Protein AF-A0A1F3D4E2-F1 (afdb_monomer)

Sequence (71 aa):
MKTFEVVLTKSYKVIIKAEDELKARDFTEFFTSDIKDISSNEEKNKNSFKIENIDCKLNETFEVIEINEKN

Radius of gyration: 16.89 Å; Cα contacts (8 Å, |Δi|>4): 32; chains: 1; bounding box: 45×20×44 Å

pLDDT: mean 90.8, std 8.1, range [47.22, 97.5]

Structure (mmCIF, N/CA/C/O backbone):
data_AF-A0A1F3D4E2-F1
#
_entry.id   AF-A0A1F3D4E2-F1
#
loop_
_atom_site.group_PDB
_atom_site.id
_atom_site.type_symbol
_atom_site.label_atom_id
_atom_site.label_alt_id
_atom_site.label_comp_id
_atom_site.label_asym_id
_atom_site.label_entity_id
_atom_site.label_seq_id
_atom_site.pdbx_PDB_ins_code
_atom_site.Cartn_x
_atom_site.Cartn_y
_atom_site.Cartn_z
_atom_site.occupancy
_atom_site.B_iso_or_equiv
_atom_site.auth_seq_id
_atom_site.auth_comp_id
_atom_site.auth_asym_id
_atom_site.auth_atom_id
_atom_site.pdbx_PDB_model_num
ATOM 1 N N . MET A 1 1 ? -13.129 0.660 24.177 1.00 81.25 1 MET A N 1
ATOM 2 C CA . MET A 1 1 ? -12.561 1.590 23.172 1.00 81.25 1 MET A CA 1
ATOM 3 C C . MET A 1 1 ? -13.691 2.172 22.338 1.00 81.25 1 MET A C 1
ATOM 5 O O . MET A 1 1 ? -14.757 1.570 22.301 1.00 81.25 1 MET A O 1
ATOM 9 N N . LYS A 1 2 ? -13.476 3.335 21.717 1.00 91.19 2 LYS A N 1
ATOM 10 C CA . LYS A 1 2 ? -14.378 3.906 20.704 1.00 91.19 2 LYS A CA 1
ATOM 11 C C . LYS A 1 2 ? -13.737 3.728 19.326 1.00 91.19 2 LYS A C 1
ATOM 13 O O . LYS A 1 2 ? -12.512 3.675 19.243 1.00 91.19 2 LYS A O 1
ATOM 18 N N . THR A 1 3 ? -14.556 3.646 18.286 1.00 93.44 3 THR A N 1
ATOM 19 C CA . THR A 1 3 ? -14.102 3.544 16.893 1.00 93.44 3 THR A CA 1
ATOM 20 C C . THR A 1 3 ? -14.072 4.931 16.265 1.00 93.44 3 THR A C 1
ATOM 22 O O . THR A 1 3 ? -14.992 5.719 16.477 1.00 93.44 3 THR A O 1
ATOM 25 N N . PHE A 1 4 ? -13.024 5.216 15.498 1.00 95.25 4 PHE A N 1
ATOM 26 C CA . PHE A 1 4 ? -12.844 6.475 14.784 1.00 95.25 4 PHE A CA 1
ATOM 27 C C . PHE A 1 4 ? -12.492 6.179 13.330 1.00 95.25 4 PHE A C 1
ATOM 29 O O . PHE A 1 4 ? -11.715 5.263 13.062 1.00 95.25 4 PHE A O 1
ATOM 36 N N . GLU A 1 5 ? -13.044 6.965 12.412 1.00 93.69 5 GLU A N 1
ATOM 37 C CA . GLU A 1 5 ? -12.599 7.003 11.024 1.00 93.69 5 GLU A CA 1
ATOM 38 C C . GLU A 1 5 ? -11.517 8.076 10.899 1.00 93.69 5 GLU A C 1
ATOM 40 O O . GLU A 1 5 ? -11.701 9.213 11.334 1.00 93.69 5 GLU A O 1
ATOM 45 N N . VAL A 1 6 ? -10.364 7.697 10.354 1.00 90.44 6 VAL A N 1
ATOM 46 C CA . VAL A 1 6 ? -9.213 8.587 10.196 1.00 90.44 6 VAL A CA 1
ATOM 47 C C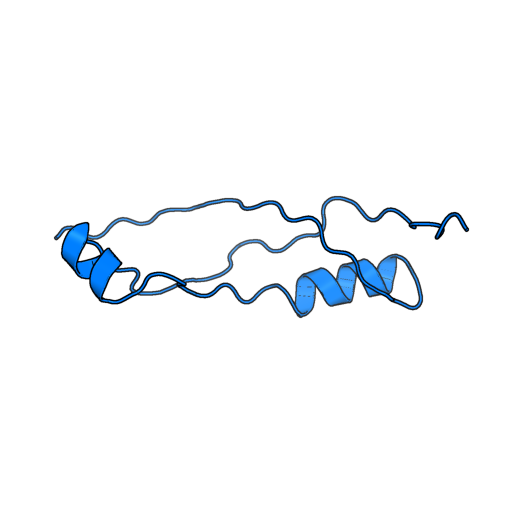 . VAL A 1 6 ? -8.757 8.508 8.749 1.00 90.44 6 VAL A C 1
ATOM 49 O O . VAL A 1 6 ? -8.347 7.445 8.288 1.00 90.44 6 VAL A O 1
ATOM 52 N N . VAL A 1 7 ? -8.800 9.640 8.046 1.00 88.62 7 VAL A N 1
ATOM 53 C CA . VAL A 1 7 ? -8.182 9.795 6.725 1.00 88.62 7 VAL A CA 1
ATOM 54 C C . VAL A 1 7 ? -6.802 10.401 6.928 1.00 88.62 7 VAL A C 1
ATOM 56 O O . VAL A 1 7 ? -6.658 11.428 7.590 1.00 88.62 7 VAL A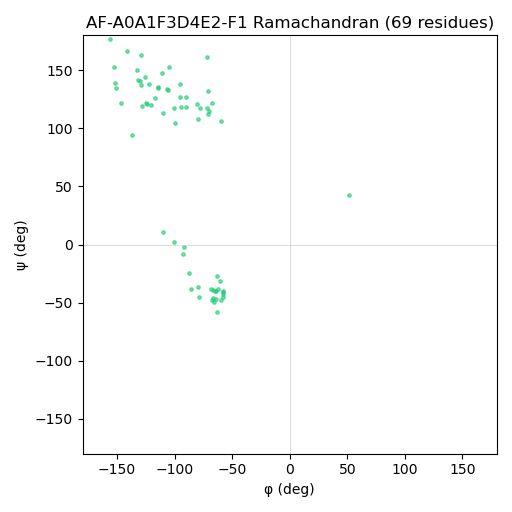 O 1
ATOM 59 N N . LEU A 1 8 ? -5.783 9.750 6.380 1.00 88.12 8 LEU A N 1
ATOM 60 C CA . LEU A 1 8 ? -4.395 10.179 6.489 1.00 88.12 8 LEU A CA 1
ATOM 61 C C . LEU A 1 8 ? -3.736 10.153 5.110 1.00 88.12 8 LEU A C 1
ATOM 63 O O . LEU A 1 8 ? -3.972 9.235 4.327 1.00 88.12 8 LEU A O 1
ATOM 67 N N . THR A 1 9 ? -2.886 11.141 4.842 1.00 87.94 9 THR A N 1
ATOM 68 C CA . THR A 1 9 ? -2.040 11.199 3.644 1.00 87.94 9 THR A CA 1
ATOM 69 C C . THR A 1 9 ? -0.611 10.881 4.055 1.00 87.94 9 THR A C 1
ATOM 71 O O . THR A 1 9 ? -0.113 11.427 5.041 1.00 87.94 9 THR A O 1
ATOM 74 N N . LYS A 1 10 ? 0.060 9.998 3.316 1.00 86.00 10 LYS A N 1
ATOM 75 C CA . LYS A 1 10 ? 1.477 9.686 3.522 1.00 86.00 10 LYS A CA 1
ATOM 76 C C . LYS A 1 10 ? 2.238 9.969 2.236 1.00 86.00 10 LYS A C 1
ATOM 78 O O . LYS A 1 10 ? 1.765 9.630 1.159 1.00 86.00 10 LYS A O 1
ATOM 83 N N . SER A 1 11 ? 3.413 10.569 2.370 1.00 87.50 11 SER A N 1
ATOM 84 C CA . SER A 1 11 ? 4.319 10.828 1.254 1.00 87.50 11 SER A CA 1
ATOM 85 C C . SER A 1 11 ? 5.585 10.011 1.446 1.00 87.50 11 SER A C 1
ATOM 87 O O . SER A 1 11 ? 6.146 9.966 2.543 1.00 87.50 11 SER A O 1
ATOM 89 N N . TYR A 1 12 ? 6.033 9.371 0.375 1.00 87.69 12 TYR A N 1
ATOM 90 C CA . TYR A 1 12 ? 7.195 8.496 0.378 1.00 87.69 12 TYR A CA 1
ATOM 91 C C . TYR A 1 12 ? 8.099 8.843 -0.795 1.00 87.69 12 TYR A C 1
ATOM 93 O O . TYR A 1 12 ? 7.625 9.265 -1.847 1.00 87.69 12 TYR A O 1
ATOM 101 N N . LYS A 1 13 ? 9.403 8.629 -0.619 1.00 91.56 13 LYS A N 1
ATOM 102 C CA . LYS A 1 13 ? 10.359 8.639 -1.723 1.00 91.56 13 LYS A CA 1
ATOM 103 C C . LYS A 1 13 ? 10.659 7.198 -2.103 1.00 91.56 13 LYS A C 1
ATOM 105 O O . LYS A 1 13 ? 11.200 6.452 -1.289 1.00 91.56 13 LYS A O 1
ATOM 110 N N . VAL A 1 14 ? 10.325 6.833 -3.331 1.00 92.94 14 VAL A N 1
ATOM 111 C CA . VAL A 1 14 ? 10.626 5.519 -3.898 1.00 92.94 14 VAL A CA 1
ATOM 112 C C . VAL A 1 14 ? 11.759 5.686 -4.903 1.00 92.94 14 VAL A C 1
ATOM 114 O O . VAL 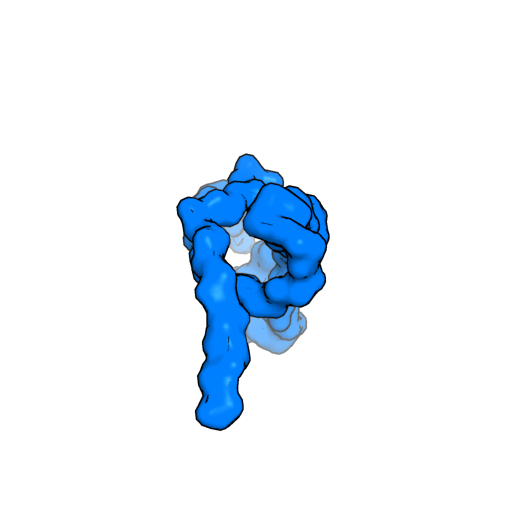A 1 14 ? 11.761 6.623 -5.695 1.00 92.94 14 VAL A O 1
ATOM 117 N N . ILE A 1 15 ? 12.753 4.802 -4.837 1.00 95.12 15 ILE A N 1
ATOM 118 C CA . ILE A 1 15 ? 13.800 4.694 -5.854 1.00 95.12 15 ILE A CA 1
ATOM 119 C C . ILE A 1 15 ? 13.544 3.381 -6.581 1.00 95.12 15 ILE A C 1
ATOM 121 O O . ILE A 1 15 ? 13.650 2.310 -5.983 1.00 95.12 15 ILE A O 1
ATOM 125 N N . ILE A 1 16 ? 13.181 3.475 -7.856 1.00 95.44 16 ILE A N 1
ATOM 126 C CA . ILE A 1 16 ? 12.821 2.341 -8.703 1.00 95.44 16 ILE A CA 1
ATOM 127 C C . ILE A 1 16 ? 13.680 2.350 -9.968 1.00 95.44 16 ILE A C 1
ATOM 129 O O . ILE A 1 16 ? 14.010 3.409 -10.497 1.00 95.44 16 ILE A O 1
ATOM 133 N N . LYS A 1 17 ? 14.046 1.159 -10.449 1.00 95.75 17 LYS A N 1
ATOM 134 C CA . LYS A 1 17 ? 14.595 0.967 -11.796 1.00 95.75 17 LYS A CA 1
ATOM 135 C C . LYS A 1 17 ? 13.442 0.584 -12.717 1.00 95.75 17 LYS A C 1
ATOM 137 O O . LYS A 1 17 ? 12.806 -0.442 -12.487 1.00 95.75 17 LYS A O 1
ATOM 142 N N . ALA A 1 18 ? 13.174 1.406 -13.721 1.00 96.38 18 ALA A N 1
ATOM 143 C CA . ALA A 1 18 ? 12.103 1.211 -14.690 1.00 96.38 18 ALA A CA 1
ATOM 144 C C . ALA A 1 18 ? 12.577 1.628 -16.087 1.00 96.38 18 ALA A C 1
ATOM 146 O O . ALA A 1 18 ? 13.628 2.249 -16.226 1.00 96.38 18 ALA A O 1
ATOM 147 N N . GLU A 1 19 ? 11.809 1.252 -17.106 1.00 97.06 19 GLU A N 1
ATOM 148 C CA . GLU A 1 19 ? 12.125 1.545 -18.509 1.00 97.06 19 GLU A CA 1
ATOM 149 C C . GLU A 1 19 ? 12.048 3.046 -18.812 1.00 97.06 19 GLU A C 1
ATOM 151 O O . GLU A 1 19 ? 12.880 3.570 -19.547 1.00 97.06 19 GLU A O 1
ATOM 156 N N . ASP A 1 20 ? 11.063 3.728 -18.226 1.00 96.25 20 ASP A N 1
ATOM 157 C CA . ASP A 1 20 ? 10.814 5.153 -18.401 1.00 96.25 20 ASP A CA 1
ATOM 158 C C . ASP A 1 20 ? 10.035 5.739 -17.204 1.00 96.25 20 ASP A C 1
ATOM 160 O O . ASP A 1 20 ? 9.653 5.031 -16.263 1.00 96.25 20 ASP A O 1
ATOM 164 N N . GLU A 1 21 ? 9.814 7.055 -17.242 1.00 95.88 21 GLU A N 1
ATOM 165 C CA . GLU A 1 21 ? 9.079 7.818 -16.227 1.00 95.88 21 GLU A CA 1
ATOM 166 C C . GLU A 1 21 ? 7.645 7.303 -16.022 1.00 95.88 21 GLU A C 1
ATOM 168 O O . GLU A 1 21 ? 7.167 7.200 -14.889 1.00 95.88 21 GLU A O 1
ATOM 173 N N . LEU A 1 22 ? 6.966 6.935 -17.114 1.00 96.38 22 LEU A N 1
ATOM 174 C CA . LEU A 1 22 ? 5.586 6.459 -17.083 1.00 96.38 22 LEU A CA 1
ATOM 175 C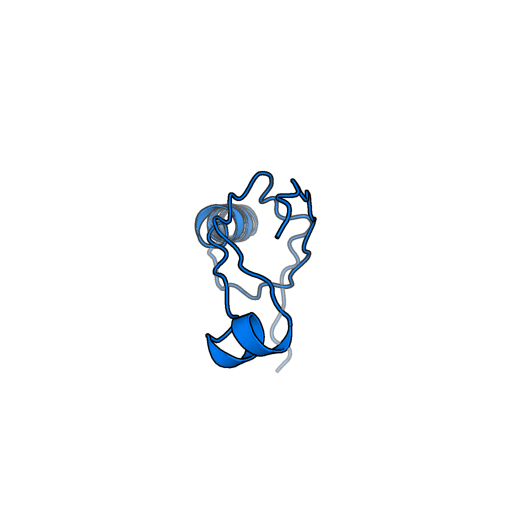 C . LEU A 1 22 ? 5.502 5.111 -16.361 1.00 96.38 22 LEU A C 1
ATOM 177 O O . LEU A 1 22 ? 4.682 4.944 -15.463 1.00 96.38 22 LEU A O 1
ATOM 181 N N . LYS A 1 23 ? 6.394 4.173 -16.685 1.00 97.50 23 LYS A N 1
ATOM 182 C CA . LYS A 1 23 ? 6.500 2.878 -16.003 1.00 97.50 23 LYS A CA 1
ATOM 183 C C . LYS A 1 23 ? 6.912 3.031 -14.549 1.00 97.50 23 LYS A C 1
ATOM 185 O O . LYS A 1 23 ? 6.366 2.326 -13.705 1.00 97.50 23 LYS A O 1
ATOM 190 N N . ALA A 1 24 ? 7.840 3.937 -14.237 1.00 97.19 24 ALA A N 1
ATOM 191 C CA . ALA A 1 24 ? 8.228 4.220 -12.855 1.00 97.19 24 ALA A CA 1
ATOM 192 C C . ALA A 1 24 ? 7.022 4.665 -12.017 1.00 97.19 24 ALA A C 1
ATOM 194 O O . ALA A 1 24 ? 6.825 4.154 -10.909 1.00 97.19 24 ALA A O 1
ATOM 195 N N . ARG A 1 25 ? 6.195 5.563 -12.565 1.00 95.94 25 ARG A N 1
ATOM 196 C CA . ARG A 1 25 ? 4.940 5.994 -11.947 1.00 95.94 25 ARG A CA 1
ATOM 197 C C . ARG A 1 25 ? 3.954 4.840 -11.802 1.00 95.94 25 ARG A C 1
ATOM 199 O O . ARG A 1 25 ? 3.572 4.527 -10.678 1.00 95.94 25 ARG A O 1
ATOM 206 N N . ASP A 1 26 ? 3.594 4.189 -12.906 1.00 95.62 26 ASP A N 1
ATOM 207 C CA 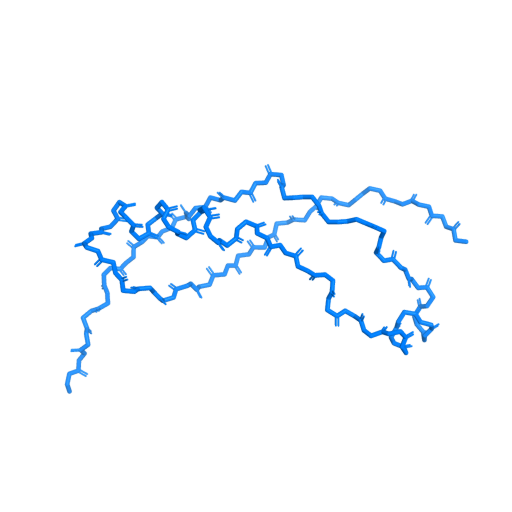. ASP A 1 26 ? 2.567 3.141 -12.928 1.00 95.62 26 ASP A CA 1
ATOM 208 C C . ASP A 1 26 ? 2.922 1.997 -11.968 1.00 95.62 26 ASP A C 1
ATOM 210 O O . ASP A 1 26 ? 2.076 1.507 -11.221 1.00 95.62 26 ASP A O 1
ATOM 214 N N . PHE A 1 27 ? 4.191 1.578 -11.943 1.00 95.56 27 PHE A N 1
ATOM 215 C CA . PHE A 1 27 ? 4.652 0.530 -11.037 1.00 95.56 27 PHE A CA 1
ATOM 216 C C . PHE A 1 27 ? 4.644 0.977 -9.581 1.00 95.56 27 PHE A C 1
ATOM 218 O O . PHE A 1 27 ? 4.290 0.180 -8.716 1.00 95.56 27 PHE A O 1
ATOM 225 N N . THR A 1 28 ? 5.006 2.224 -9.289 1.00 94.94 28 THR A N 1
ATOM 226 C CA . THR A 1 28 ? 4.959 2.720 -7.911 1.00 94.94 28 THR A CA 1
ATOM 227 C C . THR A 1 28 ? 3.510 2.784 -7.429 1.00 94.94 28 THR A C 1
ATOM 229 O O . THR A 1 28 ? 3.178 2.196 -6.406 1.00 94.94 28 THR A O 1
ATOM 232 N N . GLU A 1 29 ? 2.608 3.378 -8.205 1.00 93.19 29 GLU A N 1
ATOM 233 C CA . GLU A 1 29 ? 1.185 3.468 -7.850 1.00 93.19 29 GLU A CA 1
ATOM 234 C C . GLU A 1 29 ? 0.521 2.094 -7.723 1.00 93.19 29 GLU A C 1
ATOM 236 O O . GLU A 1 29 ? -0.288 1.864 -6.823 1.00 93.19 29 GLU A O 1
ATOM 241 N N . PHE A 1 30 ? 0.871 1.146 -8.588 1.00 91.94 30 PHE A N 1
ATOM 242 C CA . PHE A 1 30 ? 0.253 -0.172 -8.549 1.00 91.94 30 PHE A CA 1
ATOM 243 C C . PHE A 1 30 ? 0.835 -1.066 -7.449 1.00 91.94 30 PHE A C 1
ATOM 245 O O . PHE A 1 30 ? 0.092 -1.723 -6.726 1.00 91.94 30 PHE A O 1
ATOM 252 N N . PHE A 1 31 ? 2.160 -1.109 -7.299 1.00 90.81 31 PHE A N 1
ATOM 253 C CA . PHE A 1 31 ? 2.817 -2.067 -6.405 1.00 90.81 31 PHE A CA 1
ATOM 254 C C . PHE A 1 31 ? 3.076 -1.535 -4.990 1.00 90.81 31 PHE A C 1
ATOM 256 O O . PHE A 1 31 ? 3.468 -2.320 -4.125 1.00 90.81 31 PHE A O 1
ATOM 263 N N . THR A 1 32 ? 2.850 -0.244 -4.711 1.00 88.94 32 THR A N 1
ATOM 264 C CA . THR A 1 32 ? 2.972 0.321 -3.350 1.00 88.94 32 THR A CA 1
ATOM 265 C C . THR A 1 32 ? 1.639 0.721 -2.721 1.00 88.94 32 THR A C 1
ATOM 267 O O . THR A 1 32 ? 1.642 1.374 -1.678 1.00 88.94 32 THR A O 1
ATOM 270 N N . SER A 1 33 ? 0.504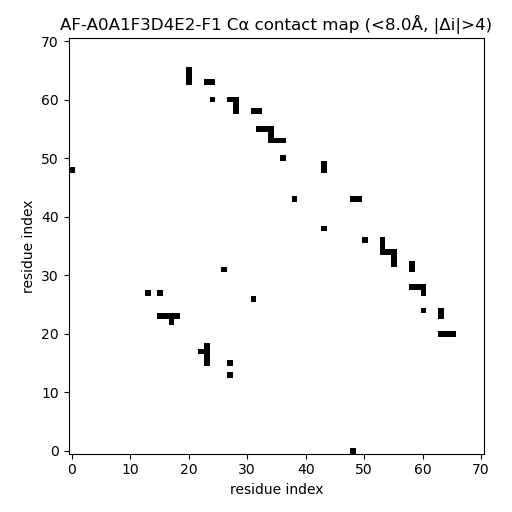 0.344 -3.318 1.00 82.31 33 SER A N 1
ATOM 271 C CA . SER A 1 33 ? -0.825 0.634 -2.759 1.00 82.31 33 SER A CA 1
ATOM 272 C C . SER A 1 33 ? -1.064 -0.050 -1.412 1.00 82.31 33 SER A C 1
ATOM 274 O O . SER A 1 33 ? -1.845 0.436 -0.592 1.00 82.31 33 SER A O 1
ATOM 276 N N . ASP A 1 34 ? -0.388 -1.174 -1.178 1.00 82.38 34 ASP A N 1
ATOM 277 C CA . ASP A 1 34 ? -0.544 -1.976 0.026 1.00 82.38 34 ASP A CA 1
ATOM 278 C C . ASP A 1 34 ? 0.210 -1.361 1.209 1.00 82.38 34 ASP A C 1
ATOM 280 O O . ASP A 1 34 ? 1.441 -1.286 1.239 1.00 82.38 34 ASP A O 1
ATOM 284 N N . ILE A 1 35 ? -0.538 -0.989 2.248 1.00 85.25 35 ILE A N 1
ATOM 285 C CA . ILE A 1 35 ? 0.007 -0.532 3.529 1.00 85.25 35 ILE A CA 1
ATOM 286 C C . ILE A 1 35 ? -0.371 -1.538 4.613 1.00 85.25 35 ILE A C 1
ATOM 288 O O . ILE A 1 35 ? -1.515 -1.975 4.713 1.00 85.25 35 ILE A O 1
ATOM 292 N N . LYS A 1 36 ? 0.600 -1.883 5.464 1.00 87.25 36 LYS A N 1
ATOM 293 C CA . LYS A 1 36 ? 0.414 -2.825 6.574 1.00 87.25 36 LYS A CA 1
ATOM 294 C C . LYS A 1 36 ? 0.498 -2.126 7.924 1.00 87.25 36 LYS A C 1
ATOM 296 O O . LYS A 1 36 ? 1.259 -1.175 8.103 1.00 87.25 36 LYS A O 1
ATOM 301 N N . ASP A 1 37 ? -0.268 -2.641 8.881 1.00 91.88 37 ASP 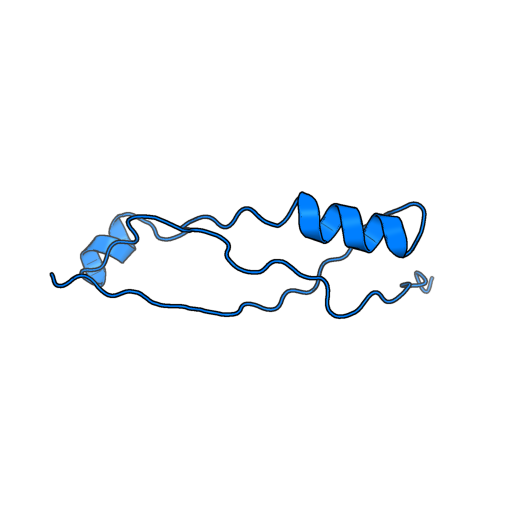A N 1
ATOM 302 C CA . ASP A 1 37 ? -0.092 -2.322 10.293 1.00 91.88 37 ASP A CA 1
ATOM 303 C C . ASP A 1 37 ? 1.199 -2.986 10.784 1.00 91.88 37 ASP A C 1
ATOM 305 O O . ASP A 1 37 ? 1.297 -4.211 10.834 1.00 91.88 37 ASP A O 1
ATOM 309 N N . ILE A 1 38 ? 2.196 -2.165 11.109 1.00 93.38 38 ILE A N 1
ATOM 310 C CA . ILE A 1 38 ? 3.495 -2.628 11.610 1.00 93.38 38 ILE A CA 1
ATOM 311 C C . ILE A 1 38 ? 3.547 -2.700 13.138 1.00 93.38 38 ILE A C 1
ATOM 313 O O . ILE A 1 38 ? 4.576 -3.093 13.682 1.00 93.38 38 ILE A O 1
ATOM 317 N N . SER A 1 39 ? 2.475 -2.313 13.838 1.00 95.06 39 SER A N 1
ATOM 318 C CA . SER A 1 39 ? 2.466 -2.347 15.297 1.00 95.06 39 SER A CA 1
ATOM 319 C C . SER A 1 39 ? 2.430 -3.781 15.822 1.00 95.06 39 SER A C 1
ATOM 321 O O . SER A 1 39 ? 1.635 -4.631 15.402 1.00 95.06 39 SER A O 1
ATOM 323 N N . SER A 1 40 ? 3.308 -4.048 16.778 1.00 96.44 40 SER A N 1
ATOM 324 C CA . SER A 1 40 ? 3.357 -5.298 17.523 1.00 96.44 40 SER A CA 1
ATOM 325 C C . SER A 1 40 ? 2.178 -5.415 18.493 1.00 96.44 40 SER A C 1
ATOM 327 O O . SER A 1 40 ? 1.553 -4.431 18.895 1.00 96.44 40 SER A O 1
ATOM 329 N N . ASN A 1 41 ? 1.893 -6.639 18.940 1.00 95.94 41 ASN A N 1
ATOM 330 C CA . ASN A 1 41 ? 0.888 -6.863 19.983 1.00 95.94 41 ASN A CA 1
ATOM 331 C C . ASN A 1 41 ? 1.252 -6.158 21.301 1.00 95.94 41 ASN A C 1
ATOM 333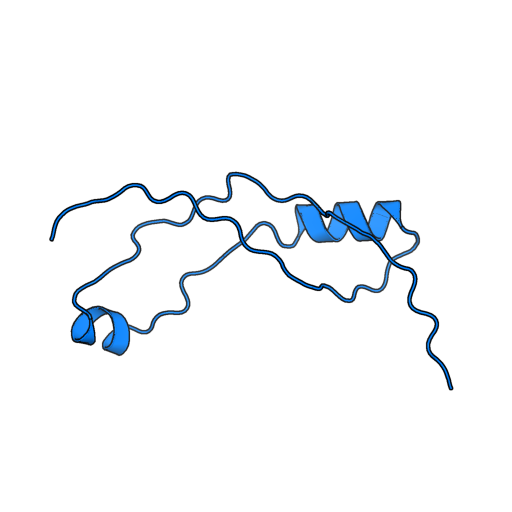 O O . ASN A 1 41 ? 0.361 -5.715 22.023 1.00 95.94 41 ASN A O 1
ATOM 337 N N . GLU A 1 42 ? 2.546 -6.022 21.604 1.00 97.00 42 GLU A N 1
ATOM 338 C CA . GLU A 1 42 ? 3.012 -5.288 22.781 1.00 97.00 42 GLU A CA 1
ATOM 339 C C . GLU A 1 42 ? 2.647 -3.802 22.687 1.00 97.00 42 GLU A C 1
ATOM 341 O O . GLU A 1 42 ? 2.070 -3.251 23.624 1.00 97.00 42 GLU A O 1
ATOM 346 N N . GLU A 1 43 ? 2.897 -3.163 21.542 1.00 97.38 43 GLU A N 1
ATOM 347 C CA . GLU A 1 43 ? 2.563 -1.752 21.318 1.00 97.38 43 GLU A CA 1
ATOM 348 C C . GLU A 1 43 ? 1.056 -1.500 21.353 1.00 97.38 43 GLU A C 1
ATOM 350 O O . GLU A 1 43 ? 0.619 -0.506 21.941 1.00 97.38 43 GLU A O 1
ATOM 355 N N . LYS A 1 44 ? 0.263 -2.411 20.778 1.00 96.44 44 LYS A N 1
ATOM 356 C CA . LYS A 1 44 ? -1.208 -2.361 20.813 1.00 96.44 44 LYS A CA 1
ATOM 357 C C . LYS A 1 44 ? -1.727 -2.388 22.248 1.00 96.44 44 LYS A C 1
ATOM 359 O O . LYS A 1 44 ? -2.525 -1.534 22.635 1.00 96.44 44 LYS A O 1
ATOM 364 N N . ASN A 1 45 ? -1.212 -3.311 23.063 1.00 95.38 45 ASN A N 1
ATOM 365 C CA . ASN A 1 45 ? -1.594 -3.443 24.469 1.00 95.38 45 ASN A CA 1
ATOM 366 C C . ASN A 1 45 ? -1.130 -2.240 25.299 1.00 95.38 45 ASN A C 1
ATOM 368 O O . ASN A 1 45 ? -1.926 -1.653 26.032 1.00 95.38 45 ASN A O 1
ATOM 372 N N . LYS A 1 46 ? 0.137 -1.831 25.149 1.00 97.25 46 LYS A N 1
ATOM 373 C CA . LYS A 1 46 ? 0.740 -0.713 25.889 1.00 97.25 46 LYS A CA 1
ATOM 374 C C . LYS A 1 46 ? -0.012 0.598 25.673 1.00 97.25 46 LYS A C 1
ATOM 376 O O . LYS A 1 46 ? -0.196 1.358 26.617 1.00 97.25 46 LYS A O 1
ATOM 381 N N . ASN A 1 47 ? -0.447 0.859 24.443 1.00 96.25 47 ASN A N 1
ATOM 382 C CA . ASN A 1 47 ? -1.101 2.112 24.067 1.00 96.25 47 ASN A CA 1
ATOM 383 C C . ASN A 1 47 ? -2.636 1.997 23.989 1.00 96.25 47 ASN A C 1
ATOM 385 O O . ASN A 1 47 ? -3.301 2.971 23.648 1.00 96.25 47 ASN A O 1
ATOM 389 N N . SER A 1 48 ? -3.211 0.829 24.308 1.00 94.81 48 SER A N 1
ATOM 390 C CA . SER A 1 48 ? -4.662 0.574 24.282 1.00 94.81 48 SER A CA 1
ATOM 391 C C . SER A 1 48 ? -5.339 0.958 22.954 1.00 94.81 48 SER A C 1
ATOM 393 O O . SER A 1 48 ? -6.429 1.538 22.944 1.00 94.81 48 SER A O 1
ATOM 395 N N . PHE A 1 49 ? -4.701 0.629 21.827 1.00 94.88 49 PHE A N 1
ATOM 396 C CA . PHE A 1 49 ? -5.248 0.836 20.481 1.00 94.88 49 PHE A CA 1
ATOM 397 C C . PHE A 1 49 ? -5.163 -0.437 19.636 1.00 94.88 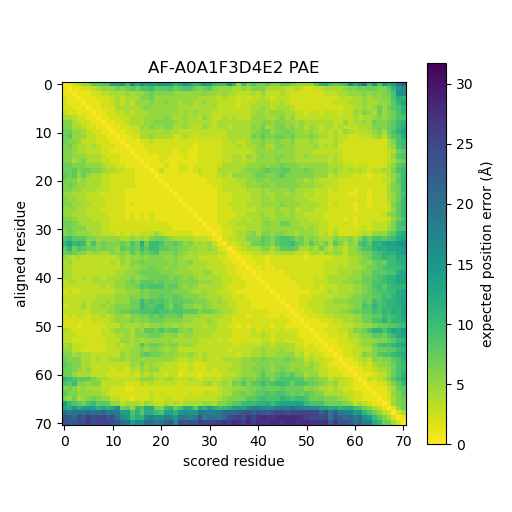49 PHE A C 1
ATOM 399 O O . PHE A 1 49 ? -4.416 -1.367 19.936 1.00 94.88 49 PHE A O 1
ATOM 406 N N . LYS A 1 50 ? -5.934 -0.461 18.548 1.00 95.31 50 LYS A N 1
ATOM 407 C CA . LYS A 1 50 ? -5.902 -1.511 17.534 1.00 95.31 50 LYS A CA 1
ATOM 408 C C . LYS A 1 50 ? -6.303 -0.914 16.190 1.00 95.31 50 LYS A C 1
ATOM 410 O O . LYS A 1 50 ? -7.280 -0.173 16.120 1.00 95.31 50 LYS A O 1
ATOM 415 N N . ILE A 1 51 ? -5.554 -1.245 15.144 1.00 94.50 51 ILE A N 1
ATOM 416 C CA . ILE A 1 51 ? -5.944 -0.977 13.759 1.00 94.50 51 ILE A CA 1
ATOM 417 C C . ILE A 1 51 ? -6.728 -2.199 13.276 1.00 94.50 51 ILE A C 1
ATOM 419 O O . ILE A 1 51 ? -6.212 -3.314 13.296 1.00 94.50 51 ILE A O 1
ATOM 423 N N . GLU A 1 52 ? -7.993 -1.996 12.914 1.00 92.38 52 GLU A N 1
ATOM 424 C CA . GLU A 1 52 ? -8.879 -3.076 12.453 1.00 92.38 52 GLU A CA 1
ATOM 425 C C . GLU A 1 52 ? -8.723 -3.346 10.954 1.00 92.38 52 GLU A C 1
ATOM 427 O O . GLU A 1 52 ? -8.753 -4.495 10.524 1.00 92.38 52 GLU A O 1
ATOM 432 N N . ASN A 1 53 ? -8.542 -2.291 10.159 1.00 91.50 53 ASN A N 1
ATOM 433 C CA . ASN A 1 53 ? -8.356 -2.374 8.717 1.00 91.50 53 ASN A CA 1
ATOM 434 C C . ASN A 1 53 ? -7.541 -1.174 8.221 1.00 91.50 53 ASN A C 1
ATOM 436 O O . ASN A 1 53 ? -7.589 -0.100 8.824 1.00 91.50 53 ASN A O 1
ATOM 440 N N . ILE A 1 54 ? -6.831 -1.353 7.110 1.00 91.06 54 ILE A N 1
ATOM 441 C CA . ILE A 1 54 ? -6.195 -0.271 6.358 1.00 91.06 54 ILE A CA 1
ATOM 442 C C . ILE A 1 54 ? -6.703 -0.384 4.926 1.00 91.06 54 ILE A C 1
ATOM 444 O O . ILE A 1 54 ? -6.545 -1.425 4.297 1.00 91.06 54 ILE A O 1
ATOM 448 N N . ASP A 1 55 ? -7.320 0.684 4.434 1.00 88.88 55 ASP A N 1
ATOM 449 C CA . ASP A 1 55 ? -7.835 0.769 3.071 1.00 88.88 55 ASP A CA 1
ATOM 450 C C . ASP A 1 55 ? -7.220 1.990 2.383 1.00 88.88 55 ASP A C 1
ATOM 452 O O . ASP A 1 55 ? -7.332 3.117 2.876 1.00 88.88 55 ASP A O 1
ATOM 456 N N . CYS A 1 56 ? -6.519 1.760 1.275 1.00 88.69 56 CYS A N 1
ATOM 457 C CA . CYS A 1 56 ? -5.835 2.810 0.539 1.00 88.69 56 CYS A CA 1
ATOM 458 C C . CYS A 1 56 ? -6.839 3.568 -0.337 1.00 88.69 56 CYS A C 1
ATOM 460 O O . CYS A 1 56 ? -7.328 3.048 -1.336 1.00 88.69 56 CYS A O 1
ATOM 462 N N . LYS A 1 57 ? -7.165 4.807 0.051 1.00 88.19 57 LYS A N 1
ATOM 463 C CA . LYS A 1 57 ? -8.120 5.653 -0.686 1.00 88.19 57 LYS A CA 1
ATOM 464 C C . LYS A 1 57 ? -7.485 6.488 -1.796 1.00 88.19 57 LYS A C 1
ATOM 466 O O . LYS A 1 57 ? -8.190 6.883 -2.717 1.00 88.19 57 LYS A O 1
ATOM 471 N N . LEU A 1 58 ? -6.188 6.770 -1.689 1.00 87.75 58 LEU A N 1
ATOM 472 C CA . LEU A 1 58 ? -5.424 7.567 -2.642 1.00 87.75 58 LEU A CA 1
ATOM 473 C C . LEU A 1 58 ? -3.995 7.024 -2.694 1.00 87.75 58 LEU A C 1
ATOM 475 O O . LEU A 1 58 ? -3.323 6.996 -1.662 1.00 87.75 58 LEU A O 1
ATOM 479 N N . ASN A 1 59 ? -3.541 6.619 -3.878 1.00 89.31 59 ASN A N 1
ATOM 480 C CA . ASN A 1 59 ? -2.149 6.262 -4.129 1.00 89.31 59 ASN A CA 1
ATOM 481 C C . ASN A 1 59 ? -1.715 6.854 -5.467 1.00 89.31 59 ASN A C 1
ATOM 483 O O . ASN A 1 59 ? -1.960 6.269 -6.515 1.00 89.31 59 ASN A O 1
ATOM 487 N N . GLU A 1 60 ? -1.116 8.037 -5.414 1.00 90.62 60 GLU A N 1
ATOM 488 C CA . GLU A 1 60 ? -0.717 8.794 -6.595 1.00 90.62 60 GLU A CA 1
ATOM 489 C C . GLU A 1 60 ? 0.742 9.218 -6.452 1.00 90.62 60 GLU A C 1
ATOM 491 O O . GLU A 1 60 ? 1.179 9.667 -5.383 1.00 90.62 60 GLU A O 1
ATOM 496 N N . THR A 1 61 ? 1.506 9.089 -7.532 1.00 91.44 61 THR A N 1
ATOM 497 C CA . THR A 1 61 ? 2.877 9.590 -7.591 1.00 91.44 61 THR A CA 1
ATOM 498 C C . THR A 1 61 ? 2.845 11.082 -7.875 1.00 91.44 61 THR A C 1
ATOM 500 O O . THR A 1 61 ? 2.347 11.525 -8.907 1.00 91.44 61 THR A O 1
ATOM 503 N N . PHE A 1 62 ? 3.418 11.865 -6.962 1.00 90.12 62 PHE A N 1
ATOM 504 C CA . PHE A 1 62 ? 3.441 13.320 -7.097 1.00 90.12 62 PHE A CA 1
ATOM 505 C C . PHE A 1 62 ? 4.524 13.821 -8.063 1.00 90.12 62 PHE A C 1
ATOM 507 O O . PHE A 1 62 ? 4.311 14.792 -8.782 1.00 90.12 62 PHE A O 1
ATOM 514 N N . GLU A 1 63 ? 5.691 13.174 -8.077 1.00 92.31 63 GLU A N 1
ATOM 515 C CA . GLU A 1 63 ? 6.842 13.594 -8.875 1.00 92.31 63 GLU A CA 1
ATOM 516 C C . GLU A 1 63 ? 7.707 12.383 -9.237 1.00 92.31 63 GLU A C 1
ATOM 518 O O . GLU A 1 63 ? 7.951 11.513 -8.395 1.00 92.31 63 GLU A O 1
ATOM 523 N N . VAL A 1 64 ? 8.199 12.348 -10.477 1.00 94.06 64 VAL A N 1
ATOM 524 C CA . VAL A 1 64 ? 9.194 11.376 -10.934 1.00 94.06 64 VAL A CA 1
ATOM 525 C C . VAL A 1 64 ? 10.422 12.145 -11.409 1.00 94.06 64 VAL A C 1
ATOM 527 O O . VAL A 1 64 ? 10.341 12.976 -12.307 1.00 94.06 64 VAL A O 1
ATOM 530 N N . ILE A 1 65 ? 11.567 11.879 -10.780 1.00 94.19 65 ILE A N 1
ATOM 531 C CA . ILE A 1 65 ? 12.851 12.489 -11.134 1.00 94.19 65 ILE A CA 1
ATOM 532 C C . ILE A 1 65 ? 13.787 11.377 -11.593 1.00 94.19 65 ILE A C 1
ATOM 534 O O . ILE A 1 65 ? 14.032 10.427 -10.847 1.00 94.19 65 ILE A O 1
ATOM 538 N N . GLU A 1 66 ? 14.357 11.520 -12.787 1.00 91.56 66 GLU A N 1
ATOM 539 C CA . GLU A 1 66 ? 15.439 10.652 -13.247 1.00 91.56 66 GLU A CA 1
ATOM 540 C C . GLU A 1 66 ? 16.703 10.895 -12.404 1.00 91.56 66 GLU A C 1
ATOM 542 O O . GLU A 1 66 ? 17.223 12.012 -12.314 1.00 91.56 66 GLU A O 1
ATOM 547 N N . ILE A 1 67 ? 17.201 9.841 -11.752 1.00 91.44 67 ILE A N 1
ATOM 548 C CA . ILE A 1 67 ? 18.412 9.901 -10.931 1.00 91.44 67 ILE A CA 1
ATOM 549 C C . ILE A 1 67 ? 19.574 9.351 -11.758 1.00 91.44 67 ILE A C 1
ATOM 551 O O . ILE A 1 67 ? 19.719 8.141 -11.904 1.00 91.44 67 ILE A O 1
ATOM 555 N N . ASN A 1 68 ? 20.436 10.237 -12.259 1.00 83.44 68 ASN A N 1
ATOM 556 C CA . ASN A 1 68 ? 21.718 9.831 -12.831 1.00 83.44 68 ASN A CA 1
ATOM 557 C C . ASN A 1 68 ? 22.654 9.389 -11.697 1.00 83.44 68 ASN A C 1
ATOM 559 O O . ASN A 1 68 ? 22.993 10.205 -10.832 1.00 83.44 68 ASN A O 1
ATOM 563 N N . GLU A 1 69 ? 23.077 8.121 -11.686 1.00 69.31 69 GLU A N 1
ATOM 564 C CA . GLU A 1 69 ? 24.154 7.667 -10.799 1.00 69.31 69 GLU A CA 1
ATOM 565 C C . GLU A 1 69 ? 25.413 8.489 -11.132 1.00 69.31 69 GLU A C 1
ATOM 567 O O . GLU A 1 69 ? 26.027 8.332 -12.188 1.00 69.31 69 GLU A O 1
ATOM 572 N N . LYS A 1 70 ? 25.775 9.438 -10.259 1.00 58.56 70 LYS A N 1
ATOM 573 C CA . LYS A 1 70 ? 27.099 10.061 -10.312 1.00 58.56 70 LYS A CA 1
ATOM 574 C C . LYS A 1 70 ? 28.105 9.005 -9.861 1.00 58.56 70 LYS A C 1
ATOM 576 O O . LYS A 1 70 ? 28.047 8.591 -8.705 1.00 58.56 70 LYS A O 1
ATOM 581 N N . ASN A 1 71 ? 28.980 8.591 -10.778 1.00 47.22 71 ASN A N 1
ATOM 582 C CA . ASN A 1 71 ? 30.215 7.875 -10.449 1.00 47.22 71 ASN A CA 1
ATOM 583 C C . ASN A 1 71 ? 31.101 8.714 -9.522 1.00 47.22 71 ASN A C 1
ATOM 585 O O . ASN A 1 71 ? 31.181 9.946 -9.752 1.00 47.22 71 ASN A O 1
#

Solvent-accessible surface area (backbone atoms only — not comparable to full-atom values): 5304 Å² total; per-residue (Å²): 138,85,89,80,91,81,90,83,88,83,87,84,88,82,90,79,92,58,96,44,71,66,53,42,43,53,48,48,37,65,74,58,49,79,70,77,87,81,75,48,74,64,56,28,63,77,67,74,51,80,86,91,78,78,80,76,89,77,63,78,76,88,78,86,76,92,79,79,84,80,126

Foldseek 3Di:
DDDDDDDDDDDDDDDDDDPDQVRVFVCQQVVVQDDDDPDDPVNCVVVVHDDPDDHRPDRGDPDDDDDDPDD

Mean predicted aligned error: 4.95 Å

Secondary structure (DSSP, 8-state):
------------------SSHHHHHHHHHHHS--------HHHHHHHT--------S--------------